Protein AF-A0A9D9KC01-F1 (afdb_monomer_lite)

Sequence (173 aa):
MNDTLSFFVGIVGSALFAVSGAVAQVSDFSTGSTPEPSTERPVESQTTSPRRLQIAVSVTEPEDLKVAEGDFVEVGQILADRDRERQRLELQRDELQLSLDRLEAAIITPPLPPAPVPEMAQLPKANYQEQQARIDRALANVETTEFAVADNCNGSISVLGRNSAYPLDRSKS

Foldseek 3Di:
DDDDDDDDDDDDDDDDDDDDDDDDDDDDDDDDDDDDDDDDDPPDDPDPDDDDDDDDDDDPDPVQAPDDPPDDDDVPDDGGDPVVVVVVVVVVVVVVVVVVVVVVPPDPDDDDDDDDDDDDDDDPDDDCVVVVVVVVVVVVVVVVVVVVVVVVVVVPVPPPDDDDDDDDDDDDD

pLDDT: mean 73.62, std 20.24, range [40.09, 98.56]

Structure (mmCIF, N/CA/C/O backbone):
data_AF-A0A9D9KC01-F1
#
_entry.id   AF-A0A9D9KC01-F1
#
loop_
_atom_site.group_PDB
_atom_site.id
_atom_site.type_symbol
_atom_site.label_atom_id
_atom_site.label_alt_id
_atom_site.label_comp_id
_atom_site.label_asym_id
_atom_site.label_entity_id
_atom_site.label_seq_id
_atom_site.pdbx_PDB_ins_code
_atom_site.Cartn_x
_atom_site.Cartn_y
_atom_site.Cartn_z
_atom_site.occupancy
_atom_site.B_iso_or_equiv
_atom_site.auth_seq_id
_atom_site.auth_comp_id
_atom_site.auth_asym_id
_atom_site.auth_atom_id
_atom_site.pdbx_PDB_model_num
ATOM 1 N N . MET A 1 1 ? -21.063 -13.929 -18.476 1.00 42.53 1 MET A N 1
ATOM 2 C CA . MET A 1 1 ? -19.990 -13.847 -19.485 1.00 42.53 1 MET A CA 1
ATOM 3 C C . MET A 1 1 ? -20.079 -12.492 -20.158 1.00 42.53 1 MET A C 1
ATOM 5 O O . MET A 1 1 ? -21.122 -12.189 -20.721 1.00 42.53 1 MET A O 1
ATOM 9 N N . ASN A 1 2 ? -18.972 -11.756 -20.059 1.00 45.38 2 ASN A N 1
ATOM 10 C CA . ASN A 1 2 ? -18.529 -10.612 -20.862 1.00 45.38 2 ASN A CA 1
ATOM 11 C C . ASN A 1 2 ? -18.814 -9.202 -20.319 1.00 45.38 2 ASN A C 1
ATOM 13 O O . ASN A 1 2 ? -19.890 -8.633 -20.484 1.00 45.38 2 ASN A O 1
ATOM 17 N N . ASP A 1 3 ? -17.741 -8.685 -19.717 1.00 42.31 3 ASP A N 1
ATOM 18 C CA . ASP A 1 3 ? -17.352 -7.294 -19.498 1.00 42.31 3 ASP A CA 1
ATOM 19 C C . ASP A 1 3 ? -17.276 -6.453 -20.782 1.00 42.31 3 ASP A C 1
ATOM 21 O O . ASP A 1 3 ? -16.928 -6.987 -21.831 1.00 42.31 3 ASP A O 1
ATOM 25 N N . THR A 1 4 ? -17.480 -5.134 -20.633 1.00 54.59 4 THR A N 1
ATOM 26 C CA . THR A 1 4 ? -16.765 -4.001 -21.286 1.00 54.59 4 THR A CA 1
ATOM 27 C C . THR A 1 4 ? -17.375 -2.696 -20.734 1.00 54.59 4 THR A C 1
ATOM 29 O O . THR A 1 4 ? -18.542 -2.426 -20.995 1.00 54.59 4 THR A O 1
ATOM 32 N N . LEU A 1 5 ? -16.800 -2.012 -19.738 1.00 50.94 5 LEU A N 1
ATOM 33 C CA . LEU A 1 5 ? -15.716 -1.007 -19.745 1.00 50.94 5 LEU A CA 1
ATOM 34 C C . LEU A 1 5 ? -15.937 0.288 -20.566 1.00 50.94 5 LEU A C 1
ATOM 36 O O . LEU A 1 5 ? -16.013 0.263 -21.789 1.00 50.94 5 LEU A O 1
ATOM 40 N N . SER A 1 6 ? -15.835 1.398 -19.813 1.00 45.47 6 SER A N 1
ATOM 41 C CA . SER A 1 6 ? -15.235 2.705 -20.150 1.00 45.47 6 SER A CA 1
ATOM 42 C C . SER A 1 6 ? -16.099 3.781 -20.816 1.00 45.47 6 SER A C 1
ATOM 44 O O . SER A 1 6 ? -16.485 3.629 -21.961 1.00 45.47 6 SER A O 1
ATOM 46 N N . PHE A 1 7 ? -16.251 4.933 -20.141 1.00 44.41 7 PHE A N 1
ATOM 47 C CA . PHE A 1 7 ? -15.733 6.229 -20.621 1.00 44.41 7 PHE A CA 1
ATOM 48 C C . PHE A 1 7 ? -15.535 7.216 -19.455 1.00 44.41 7 PHE A C 1
ATOM 50 O O . PHE A 1 7 ? -16.466 7.607 -18.758 1.00 44.41 7 PHE A O 1
ATOM 57 N N . PHE A 1 8 ? -14.270 7.591 -19.268 1.00 42.75 8 PHE A N 1
ATOM 58 C CA . PHE A 1 8 ? -13.752 8.640 -18.394 1.00 42.75 8 PHE A CA 1
ATOM 59 C C . PHE A 1 8 ? -13.897 10.006 -19.089 1.00 42.75 8 PHE A C 1
ATOM 61 O O . PHE A 1 8 ? -13.371 10.179 -20.185 1.00 42.75 8 PHE A O 1
ATOM 68 N N . VAL A 1 9 ? -14.534 10.976 -18.431 1.00 53.34 9 VAL A N 1
ATOM 69 C CA . VAL A 1 9 ? -14.416 12.434 -18.660 1.00 53.34 9 VAL A CA 1
ATOM 70 C C . VAL A 1 9 ? -14.696 13.042 -17.277 1.00 53.34 9 VAL A C 1
ATOM 72 O O . VAL A 1 9 ? -15.762 12.814 -16.728 1.00 53.34 9 VAL A O 1
ATOM 75 N N . GLY A 1 10 ? -13.780 13.657 -16.535 1.00 40.09 10 GLY A N 1
ATOM 76 C CA . GLY A 1 10 ? -12.863 14.728 -16.898 1.00 40.09 10 GLY A CA 1
ATOM 77 C C . GLY A 1 10 ? -13.187 15.922 -15.989 1.00 40.09 10 GLY A C 1
ATOM 78 O O . GLY A 1 10 ? -13.939 16.799 -16.392 1.00 40.09 10 GLY A O 1
ATOM 79 N N . ILE A 1 11 ? -12.665 15.944 -14.755 1.00 46.97 11 ILE A N 1
ATOM 80 C CA . ILE A 1 11 ? -12.669 17.144 -13.898 1.00 46.97 11 ILE A CA 1
ATOM 81 C C . ILE A 1 11 ? -11.215 17.502 -13.607 1.00 46.97 11 ILE A C 1
ATOM 83 O O . ILE A 1 11 ? -10.546 16.917 -12.759 1.00 46.97 11 ILE A O 1
ATOM 87 N N . VAL A 1 12 ? -10.735 18.459 -14.391 1.00 45.03 12 VAL A N 1
ATOM 88 C CA . VAL A 1 12 ? -9.524 19.237 -14.148 1.00 45.03 12 VAL A CA 1
ATOM 89 C C . VAL A 1 12 ? -9.899 20.359 -13.180 1.00 45.03 12 VAL A C 1
ATOM 91 O O . VAL A 1 12 ? -10.879 21.055 -13.431 1.00 45.03 12 VAL A O 1
ATOM 94 N N . GLY A 1 13 ? -9.105 20.580 -12.129 1.00 42.88 13 GLY A N 1
ATOM 95 C CA . GLY A 1 13 ? -9.048 21.900 -11.488 1.00 42.88 13 GLY A CA 1
ATOM 96 C C . GLY A 1 13 ? -9.032 21.942 -9.961 1.00 42.88 13 GLY A C 1
ATOM 97 O O . GLY A 1 13 ? -10.018 22.319 -9.345 1.00 42.88 13 GLY A O 1
ATOM 98 N N . SER A 1 14 ? -7.855 21.667 -9.390 1.00 48.88 14 SER A N 1
ATOM 99 C CA . SER A 1 14 ? -7.223 22.435 -8.295 1.00 48.88 14 SER A CA 1
ATOM 100 C C . SER A 1 14 ? -8.033 22.749 -7.022 1.00 48.88 14 SER A C 1
ATOM 102 O O . SER A 1 14 ? -8.682 23.788 -6.920 1.00 48.88 14 SER A O 1
ATOM 104 N N . ALA A 1 15 ? -7.836 21.928 -5.984 1.00 45.53 15 ALA A N 1
ATOM 105 C CA . ALA A 1 15 ? -8.077 22.302 -4.591 1.00 45.53 15 ALA A CA 1
ATOM 106 C C . ALA A 1 15 ? -6.850 23.045 -4.026 1.00 45.53 15 ALA A C 1
ATOM 108 O O . ALA A 1 15 ? -5.757 22.486 -3.942 1.00 45.53 15 ALA A O 1
ATOM 109 N N . LEU A 1 16 ? -7.036 24.307 -3.639 1.00 44.69 16 LEU A N 1
ATOM 110 C CA . LEU A 1 16 ? -6.059 25.116 -2.909 1.00 44.69 16 LEU A CA 1
ATOM 111 C C . LEU A 1 16 ? -6.363 24.950 -1.411 1.00 44.69 16 LEU A C 1
ATOM 113 O O . LEU A 1 16 ? -7.184 25.674 -0.855 1.00 44.69 16 LEU A O 1
ATOM 117 N N . PHE A 1 17 ? -5.771 23.942 -0.766 1.00 41.12 17 PHE A N 1
ATOM 118 C CA . PHE A 1 17 ? -5.881 23.766 0.686 1.00 41.12 17 PHE A CA 1
ATOM 119 C C . PHE A 1 17 ? -4.791 24.591 1.379 1.00 41.12 17 PHE A C 1
ATOM 121 O O . PHE A 1 17 ? -3.607 24.263 1.323 1.00 41.12 17 PHE A O 1
ATOM 128 N N . ALA A 1 18 ? -5.198 25.685 2.022 1.00 48.31 18 ALA A N 1
ATOM 129 C CA . ALA A 1 18 ? -4.342 26.459 2.908 1.00 48.31 18 ALA A CA 1
ATOM 130 C C . ALA A 1 18 ? -4.127 25.680 4.219 1.00 48.31 18 ALA A C 1
ATOM 132 O O . ALA A 1 18 ? -5.048 25.524 5.020 1.00 48.31 18 ALA A O 1
ATOM 133 N N . VAL A 1 19 ? -2.904 25.192 4.434 1.00 47.50 19 VAL A N 1
ATOM 134 C CA . VAL A 1 19 ? -2.444 24.653 5.720 1.00 47.50 19 VAL A CA 1
ATOM 135 C C . VAL A 1 19 ? -2.277 25.826 6.688 1.00 47.50 19 VAL A C 1
ATOM 137 O O . VAL A 1 19 ? -1.331 26.603 6.586 1.00 47.50 19 VAL A O 1
ATOM 140 N N . SER A 1 20 ? -3.222 25.974 7.616 1.00 51.69 20 SER A N 1
ATOM 141 C CA . SER A 1 20 ? -3.059 26.838 8.785 1.00 51.69 20 SER A CA 1
ATOM 142 C C . SER A 1 20 ? -2.293 26.050 9.846 1.00 51.69 20 SER A C 1
ATOM 144 O O . SER A 1 20 ? -2.801 25.081 10.408 1.00 51.69 20 SER A O 1
ATOM 146 N N . GLY A 1 21 ? -1.029 26.418 10.051 1.00 47.09 21 GLY A N 1
ATOM 147 C CA . GLY A 1 21 ? -0.168 25.826 11.066 1.00 47.09 21 GLY A CA 1
ATOM 148 C C . GLY A 1 21 ? -0.542 26.324 12.459 1.00 47.09 21 GLY A C 1
ATOM 149 O O . GLY A 1 21 ? -0.276 27.475 12.796 1.00 47.09 21 GLY A O 1
ATOM 150 N N . ALA A 1 22 ? -1.105 25.441 13.280 1.00 44.19 22 ALA A N 1
ATOM 151 C CA . ALA A 1 22 ? -1.110 25.590 14.728 1.00 44.19 22 ALA A CA 1
ATOM 152 C C . ALA A 1 22 ? 0.051 24.760 15.291 1.00 44.19 22 ALA A C 1
ATOM 154 O O . ALA A 1 22 ? 0.014 23.531 15.302 1.00 44.19 22 ALA A O 1
ATOM 155 N N . VAL A 1 23 ? 1.109 25.448 15.716 1.00 54.84 23 VAL A N 1
ATOM 156 C CA . VAL A 1 23 ? 2.235 24.857 16.442 1.00 54.84 23 VAL A CA 1
ATOM 157 C C . VAL A 1 23 ? 1.753 24.571 17.866 1.00 54.84 23 VAL A C 1
ATOM 159 O O . VAL A 1 23 ? 1.591 25.497 18.659 1.00 54.84 23 VAL A O 1
ATOM 162 N N . ALA A 1 24 ? 1.469 23.308 18.185 1.00 47.62 24 ALA A N 1
ATOM 163 C CA . ALA A 1 24 ? 1.174 22.889 19.552 1.00 47.62 24 ALA A CA 1
ATOM 164 C C . ALA A 1 24 ? 2.486 22.741 20.335 1.00 47.62 24 ALA A C 1
ATOM 166 O O . ALA A 1 24 ? 3.412 22.049 19.914 1.00 47.62 24 ALA A O 1
ATOM 167 N N . GLN A 1 25 ? 2.559 23.459 21.452 1.00 48.47 25 GLN A N 1
ATOM 168 C CA . GLN A 1 25 ? 3.709 23.555 22.339 1.00 48.47 25 GLN A CA 1
ATOM 169 C C . GLN A 1 25 ? 3.947 22.227 23.068 1.00 48.47 25 GLN A C 1
ATOM 171 O O . GLN A 1 25 ? 3.016 21.613 23.587 1.00 48.47 25 GLN A O 1
ATOM 176 N N . VAL A 1 26 ? 5.210 21.807 23.112 1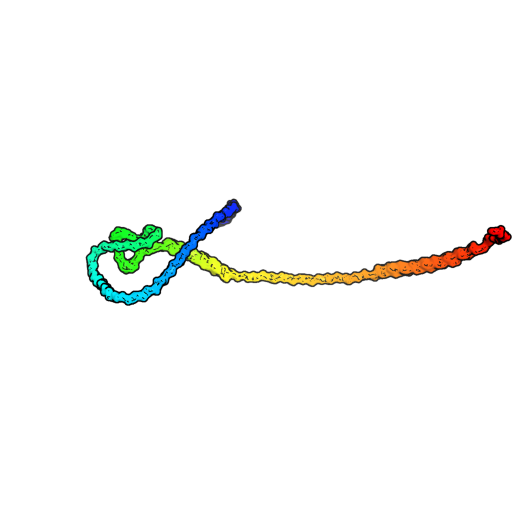.00 43.75 26 VAL A N 1
ATOM 177 C CA . VAL A 1 26 ? 5.690 20.691 23.929 1.00 43.75 26 VAL A CA 1
ATOM 178 C C . VAL A 1 26 ? 5.870 21.209 25.354 1.00 43.75 26 VAL A C 1
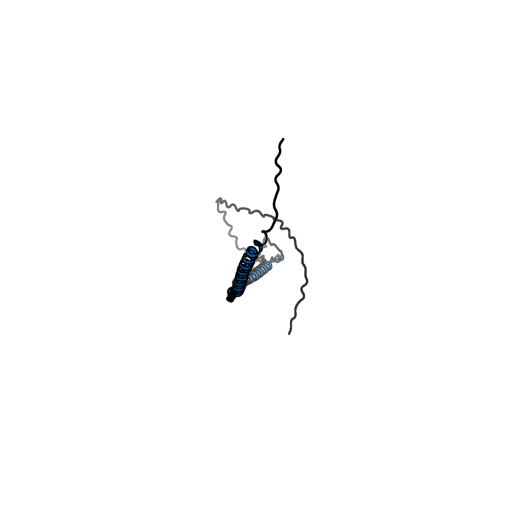ATOM 180 O O . VAL A 1 26 ? 6.697 22.085 25.598 1.00 43.75 26 VAL A O 1
ATOM 183 N N . SER A 1 27 ? 5.068 20.697 26.284 1.00 50.66 27 SER A N 1
ATOM 184 C CA . SER A 1 27 ? 5.229 20.943 27.717 1.00 50.66 27 SER A CA 1
ATOM 185 C C . SER A 1 27 ? 6.150 19.873 28.292 1.00 50.66 27 SER A C 1
ATOM 187 O O . SER A 1 27 ? 5.748 18.718 28.443 1.00 50.66 27 SER A O 1
ATOM 189 N N . ASP A 1 28 ? 7.383 20.264 28.598 1.00 41.41 28 ASP A N 1
ATOM 190 C CA . ASP A 1 28 ? 8.362 19.444 29.305 1.00 41.41 28 ASP A CA 1
ATOM 191 C C . ASP A 1 28 ? 7.834 19.009 30.682 1.00 41.41 28 ASP A C 1
ATOM 193 O O . ASP A 1 28 ? 7.494 19.827 31.542 1.00 41.41 28 ASP A O 1
ATOM 197 N N . PHE A 1 29 ? 7.796 17.696 30.907 1.00 42.81 29 PHE A N 1
ATOM 198 C CA . PHE A 1 29 ? 7.538 17.104 32.215 1.00 42.81 29 PHE A CA 1
ATOM 199 C C . PHE A 1 29 ? 8.802 17.217 33.083 1.00 42.81 29 PHE A C 1
ATOM 201 O O . PHE A 1 29 ? 9.727 16.411 32.988 1.00 42.81 29 PHE A O 1
ATOM 208 N N . SER A 1 30 ? 8.837 18.222 33.958 1.00 45.81 30 SER A N 1
ATOM 209 C CA . SER A 1 30 ? 9.824 18.311 35.037 1.00 45.81 30 SER A CA 1
ATOM 210 C C . SER A 1 30 ? 9.489 17.290 36.127 1.00 45.81 30 SER A C 1
ATOM 212 O O . SER A 1 30 ? 8.456 17.387 36.788 1.00 45.81 30 SER A O 1
ATOM 214 N N . THR A 1 31 ? 10.370 16.305 36.315 1.00 45.84 31 THR A N 1
ATOM 215 C CA . THR A 1 31 ? 10.302 15.353 37.431 1.00 45.84 31 THR A CA 1
ATOM 216 C C . THR A 1 31 ? 11.362 15.753 38.455 1.00 45.84 31 THR A C 1
ATOM 218 O O . THR A 1 31 ? 12.531 15.402 38.322 1.00 45.84 31 THR A O 1
ATOM 221 N N . GLY A 1 32 ? 10.962 16.533 39.460 1.00 40.72 32 GLY A N 1
ATOM 222 C CA . GLY A 1 32 ? 11.767 16.842 40.642 1.00 40.72 32 GLY A CA 1
ATOM 223 C C . GLY A 1 32 ? 11.173 16.135 41.855 1.00 40.72 32 GLY A C 1
ATOM 224 O O . GLY A 1 32 ? 10.161 16.571 42.393 1.00 40.72 32 GLY A O 1
ATOM 225 N N . SER A 1 33 ? 11.773 15.015 42.251 1.00 49.84 33 SER A N 1
ATOM 226 C CA . SER A 1 33 ? 11.376 14.204 43.401 1.00 49.84 33 SER A CA 1
ATOM 227 C C . SER A 1 33 ? 11.816 14.842 44.723 1.00 49.84 33 SER A C 1
ATOM 229 O O . SER A 1 33 ? 13.012 14.902 45.011 1.00 49.84 33 SER A O 1
ATOM 231 N N . THR A 1 34 ? 10.857 15.234 45.560 1.00 49.31 34 THR A N 1
ATOM 232 C CA . THR A 1 34 ? 11.055 15.434 47.004 1.00 49.31 34 THR A CA 1
ATOM 233 C C . THR A 1 34 ? 10.514 14.198 47.735 1.00 49.31 34 THR A C 1
ATOM 235 O O . THR A 1 34 ? 9.354 13.851 47.508 1.00 49.31 34 THR A O 1
ATOM 238 N N . PRO A 1 35 ? 11.304 13.501 48.577 1.00 65.00 35 PRO A N 1
ATOM 239 C CA . PRO A 1 35 ? 10.816 12.366 49.347 1.00 65.00 35 PRO A CA 1
ATOM 240 C C . PRO A 1 35 ? 10.350 12.835 50.728 1.00 65.00 35 PRO A C 1
ATOM 242 O O . PRO A 1 35 ? 11.155 13.335 51.504 1.00 65.00 35 PRO A O 1
ATOM 245 N N . GLU A 1 36 ? 9.072 12.645 51.049 1.00 58.12 36 GLU A N 1
ATOM 246 C CA . GLU A 1 36 ? 8.553 12.684 52.423 1.00 58.12 36 GLU A CA 1
ATOM 247 C C . GLU A 1 36 ? 7.209 11.918 52.504 1.00 58.12 36 GLU A C 1
ATOM 249 O O . GLU A 1 36 ? 6.645 11.563 51.467 1.00 58.12 36 GLU A O 1
ATOM 254 N N . PRO A 1 37 ? 6.767 11.496 53.700 1.00 50.56 37 PRO A N 1
ATOM 255 C CA . PRO A 1 37 ? 6.814 10.105 54.124 1.00 50.56 37 PRO A CA 1
ATOM 256 C C . PRO A 1 37 ? 5.501 9.338 53.912 1.00 50.56 37 PRO A C 1
ATOM 258 O O . PRO A 1 37 ? 4.408 9.891 53.816 1.00 50.56 37 PRO A O 1
ATOM 261 N N . SER A 1 38 ? 5.662 8.015 53.878 1.00 56.31 38 SER A N 1
ATOM 262 C CA . SER A 1 38 ? 4.638 6.981 53.730 1.00 56.31 38 SER A CA 1
ATOM 263 C C . SER A 1 38 ? 3.393 7.238 54.588 1.00 56.31 38 SER A C 1
ATOM 265 O O . SER A 1 38 ? 3.370 6.930 55.777 1.00 56.31 38 SER A O 1
ATOM 267 N N . THR A 1 39 ? 2.337 7.753 53.958 1.00 53.84 39 THR A N 1
ATOM 268 C CA . THR A 1 39 ? 0.978 7.722 54.505 1.00 53.84 39 THR A CA 1
ATOM 269 C C . THR A 1 39 ? 0.415 6.324 54.274 1.00 53.84 39 THR A C 1
ATOM 271 O O . THR A 1 39 ? 0.380 5.836 53.143 1.00 53.84 39 THR A O 1
ATOM 274 N N . GLU A 1 40 ? 0.042 5.664 55.365 1.00 56.88 40 GLU A N 1
ATOM 275 C CA . GLU A 1 40 ? -0.576 4.342 55.402 1.00 56.88 40 GLU A CA 1
ATOM 276 C C . GLU A 1 40 ? -1.715 4.238 54.381 1.00 56.88 40 GLU A C 1
ATOM 278 O O . GLU A 1 40 ? -2.674 5.009 54.390 1.00 56.88 40 GLU A O 1
ATOM 283 N N . ARG A 1 41 ? -1.590 3.270 53.472 1.00 58.28 41 ARG A N 1
ATOM 284 C CA . ARG A 1 41 ? -2.620 2.931 52.495 1.00 58.28 41 ARG A CA 1
ATOM 285 C C . ARG A 1 41 ? -3.742 2.200 53.249 1.00 58.28 41 ARG A C 1
ATOM 287 O O . ARG A 1 41 ? -3.464 1.132 53.799 1.00 58.28 41 ARG A O 1
ATOM 294 N N . PRO A 1 42 ? -4.990 2.702 53.280 1.00 54.25 42 PRO A N 1
ATOM 295 C CA . PRO A 1 42 ? -6.094 1.943 53.845 1.00 54.25 42 PRO A CA 1
ATOM 296 C C . PRO A 1 42 ? -6.283 0.679 53.004 1.00 54.25 42 PRO A C 1
ATOM 298 O O . PRO A 1 42 ? -6.536 0.751 51.801 1.00 54.25 42 PRO A O 1
ATOM 301 N N . VAL A 1 43 ? -6.121 -0.488 53.621 1.00 58.44 43 VAL A N 1
ATOM 302 C CA . VAL A 1 43 ? -6.541 -1.756 53.024 1.00 58.44 43 VAL A CA 1
AT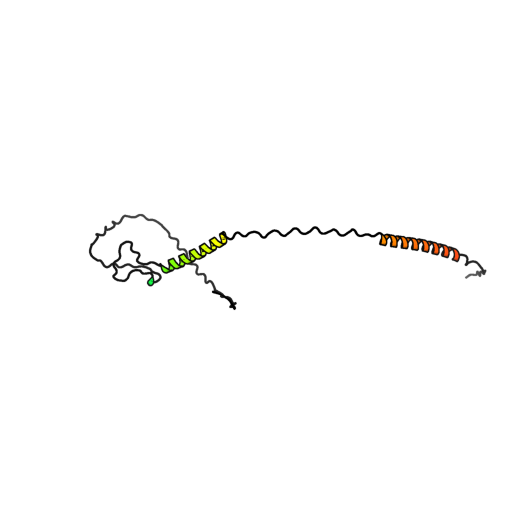OM 303 C C . VAL A 1 43 ? -8.068 -1.737 53.021 1.00 58.44 43 VAL A C 1
ATOM 305 O O . VAL A 1 43 ? -8.697 -1.953 54.056 1.00 58.44 43 VAL A O 1
ATOM 308 N N . GLU A 1 44 ? -8.664 -1.396 51.874 1.00 59.25 44 GLU A N 1
ATOM 309 C CA . GLU A 1 44 ? -10.114 -1.447 51.692 1.00 59.25 44 GLU A CA 1
ATOM 310 C C . GLU A 1 44 ? -10.611 -2.866 51.972 1.00 59.25 44 GLU A C 1
ATOM 312 O O . GLU A 1 44 ? -10.227 -3.847 51.333 1.00 59.25 44 GLU A O 1
ATOM 317 N N . SER A 1 45 ? -11.481 -2.958 52.968 1.00 54.34 45 SER A N 1
ATOM 318 C CA . SER A 1 45 ? -12.230 -4.152 53.311 1.00 54.34 45 SER A CA 1
ATOM 319 C C . SER A 1 45 ? -13.133 -4.497 52.128 1.00 54.34 45 SER A C 1
ATOM 321 O O . SER A 1 45 ? -13.944 -3.668 51.707 1.00 54.34 45 SER A O 1
ATOM 323 N N . GLN A 1 46 ? -13.004 -5.710 51.588 1.00 57.50 46 GLN A N 1
ATOM 324 C CA . GLN A 1 46 ? -13.918 -6.234 50.574 1.00 57.50 46 GLN A CA 1
ATOM 325 C C . GLN A 1 46 ? -15.315 -6.341 51.188 1.00 57.50 46 GLN A C 1
ATOM 327 O O . GLN A 1 46 ? -15.658 -7.301 51.874 1.00 57.50 46 GLN A O 1
ATOM 332 N N . THR A 1 47 ? -16.107 -5.296 50.989 1.00 53.72 47 THR A N 1
ATOM 333 C CA . THR A 1 47 ? -17.517 -5.266 51.347 1.00 53.72 47 THR A CA 1
ATOM 334 C C . THR A 1 47 ? -18.267 -5.991 50.237 1.00 53.72 47 THR A C 1
ATOM 336 O O . THR A 1 47 ? -18.305 -5.544 49.097 1.00 53.72 47 THR A O 1
ATOM 339 N N . THR A 1 48 ? -18.850 -7.144 50.561 1.00 62.97 48 THR A N 1
ATOM 340 C CA . THR A 1 48 ? -19.662 -7.994 49.666 1.00 62.97 48 THR A CA 1
ATOM 341 C C . THR A 1 48 ? -21.047 -7.402 49.369 1.00 62.97 48 THR A C 1
ATOM 343 O O . THR A 1 48 ? -21.977 -8.112 48.988 1.00 62.97 48 THR A O 1
ATOM 346 N N . SER A 1 49 ? -21.196 -6.093 49.557 1.00 68.06 49 SER A N 1
ATOM 347 C CA . SER A 1 49 ? -22.442 -5.356 49.401 1.00 68.06 49 SER A CA 1
ATOM 348 C C . SER A 1 49 ? -22.385 -4.566 48.093 1.00 68.06 49 SER A C 1
ATOM 350 O O . SER A 1 49 ? -21.386 -3.882 47.855 1.00 68.06 49 SER A O 1
ATOM 352 N N . PRO A 1 50 ? -23.432 -4.599 47.251 1.00 75.38 50 PRO A N 1
ATOM 353 C CA . PRO A 1 50 ? -23.451 -3.821 46.019 1.00 75.38 50 PRO A CA 1
ATOM 354 C C . PRO A 1 50 ? -23.370 -2.322 46.350 1.00 75.38 50 PRO A C 1
ATOM 356 O O . PRO A 1 50 ? -24.279 -1.762 46.965 1.00 75.38 50 PRO A O 1
ATOM 359 N N . ARG A 1 51 ? -22.264 -1.673 45.963 1.00 81.81 51 ARG A N 1
ATOM 360 C CA . ARG A 1 51 ? -22.041 -0.227 46.121 1.00 81.81 51 ARG A CA 1
ATOM 361 C C . ARG A 1 51 ? -22.107 0.462 44.762 1.00 81.81 51 ARG A C 1
ATOM 363 O O . ARG A 1 51 ? -21.507 -0.014 43.803 1.00 81.81 51 ARG A O 1
ATOM 370 N N . ARG A 1 52 ? -22.807 1.599 44.678 1.00 83.25 52 ARG A N 1
ATOM 371 C CA . ARG A 1 52 ? -22.796 2.435 43.469 1.00 83.25 52 ARG A CA 1
ATOM 372 C C . ARG A 1 52 ? -21.435 3.117 43.356 1.00 83.25 52 ARG A C 1
ATOM 374 O O . ARG A 1 52 ? -21.027 3.824 44.275 1.00 83.25 52 ARG A O 1
ATOM 381 N N . LEU A 1 53 ? -20.760 2.916 42.231 1.00 84.31 53 LEU A N 1
ATOM 382 C CA . LEU A 1 53 ? -19.493 3.565 41.908 1.00 84.31 53 LEU A CA 1
ATOM 383 C C . LEU A 1 53 ? -19.739 4.706 40.919 1.00 84.31 53 LEU A C 1
ATOM 385 O O . LEU A 1 53 ? -20.579 4.590 40.030 1.00 84.31 53 LEU A O 1
ATOM 389 N N . GLN A 1 54 ? -19.015 5.810 41.087 1.00 87.00 54 GLN A N 1
ATOM 390 C CA . GLN A 1 54 ? -18.973 6.902 40.117 1.00 87.00 54 GLN A CA 1
ATOM 391 C C . GLN A 1 54 ? -17.593 6.900 39.468 1.00 87.00 54 GLN A C 1
ATOM 393 O O . GLN A 1 54 ? -16.584 6.982 40.167 1.00 87.00 54 GLN A O 1
ATOM 398 N N . ILE A 1 55 ? -17.554 6.779 38.143 1.00 85.12 55 ILE A N 1
ATOM 399 C CA . ILE A 1 55 ? -16.318 6.709 37.363 1.00 85.12 55 ILE A CA 1
ATOM 400 C C . ILE A 1 55 ? -16.364 7.843 36.341 1.00 85.12 55 ILE A C 1
ATOM 402 O O . ILE A 1 55 ? -17.294 7.919 35.541 1.00 85.12 55 ILE A O 1
ATOM 406 N N . ALA A 1 56 ? -15.371 8.730 36.373 1.00 87.25 56 ALA A N 1
ATOM 407 C CA . ALA A 1 56 ? -15.204 9.774 35.369 1.00 87.25 56 ALA A CA 1
ATOM 408 C C . ALA A 1 56 ? -14.262 9.262 34.272 1.00 87.25 56 ALA A C 1
ATOM 410 O O . ALA A 1 56 ? -13.089 9.000 34.537 1.00 87.25 56 ALA A O 1
ATOM 411 N N . VAL A 1 57 ? -14.773 9.111 33.049 1.00 85.19 57 VAL A N 1
ATOM 412 C CA . VAL A 1 57 ? -14.000 8.659 31.884 1.00 85.19 57 VAL A CA 1
ATOM 413 C C . VAL A 1 57 ? -14.034 9.751 30.821 1.00 85.19 57 VAL A C 1
ATOM 415 O O . VAL A 1 57 ? -15.092 10.297 30.523 1.00 85.19 57 VAL A O 1
ATOM 418 N N . SER A 1 58 ? -12.872 10.075 30.255 1.00 88.75 58 SER A N 1
ATOM 419 C CA . SER A 1 58 ? -12.770 10.962 29.096 1.00 88.75 58 SER A CA 1
ATOM 420 C C . SER A 1 58 ? -12.802 10.115 27.830 1.00 88.75 58 SER A C 1
ATOM 422 O O . SER A 1 58 ? -11.909 9.296 27.615 1.00 88.75 58 SER A O 1
ATOM 424 N N . VAL A 1 59 ? -13.838 10.291 27.014 1.00 90.06 59 VAL A N 1
ATOM 425 C CA . VAL A 1 59 ? -14.030 9.563 25.755 1.00 90.06 59 VAL A CA 1
ATOM 426 C C . VAL A 1 59 ? -14.237 10.578 24.640 1.00 90.06 59 VAL A C 1
ATOM 428 O O . VAL A 1 59 ? -14.841 11.626 24.858 1.00 90.06 59 VAL A O 1
ATOM 431 N N . THR A 1 60 ? -13.703 10.299 23.452 1.00 89.31 60 THR A N 1
ATOM 432 C CA . THR A 1 60 ? -13.834 11.208 22.306 1.00 89.31 60 THR A CA 1
ATOM 433 C C . THR A 1 60 ? -15.243 11.185 21.721 1.00 89.31 60 THR A C 1
ATOM 435 O O . THR A 1 60 ? -15.783 12.241 21.408 1.00 89.31 60 THR A O 1
ATOM 438 N N . GLU A 1 61 ? -15.839 9.997 21.601 1.00 89.56 61 GLU A N 1
ATOM 439 C CA . GLU A 1 61 ? -17.202 9.801 21.110 1.00 89.56 61 GLU A CA 1
ATOM 440 C C . GLU A 1 61 ? -18.001 8.964 22.117 1.00 89.56 61 GLU A C 1
ATOM 442 O O . GLU A 1 61 ? -17.475 7.993 22.660 1.00 89.56 61 GLU A O 1
ATOM 447 N N . PRO A 1 62 ? -19.278 9.293 22.379 1.00 89.94 62 PRO A N 1
ATOM 448 C CA . PRO A 1 62 ? -20.089 8.558 23.352 1.00 89.94 62 PRO A CA 1
ATOM 449 C C . PRO A 1 62 ? -20.359 7.108 22.929 1.00 89.94 62 PRO A C 1
ATOM 451 O O . PRO A 1 62 ? -20.664 6.271 23.769 1.00 89.94 62 PRO A O 1
ATOM 454 N N . GLU A 1 63 ? -20.236 6.809 21.638 1.00 90.06 63 GLU A N 1
ATOM 455 C CA . GLU A 1 63 ? -20.441 5.478 21.063 1.00 90.06 63 GLU A CA 1
ATOM 456 C C . GLU A 1 63 ? -19.304 4.493 21.391 1.00 90.06 63 GLU A C 1
ATOM 458 O O . GLU A 1 63 ? -19.492 3.286 21.265 1.00 90.06 63 GLU A O 1
ATOM 463 N N . ASP A 1 64 ? -18.142 4.989 21.829 1.00 91.19 64 ASP A N 1
ATOM 464 C CA . ASP A 1 64 ? -17.003 4.157 22.243 1.00 91.19 64 ASP A CA 1
ATOM 465 C C . ASP A 1 64 ? -17.192 3.595 23.674 1.00 91.19 64 ASP A C 1
ATOM 467 O O . ASP A 1 64 ? -16.411 2.755 24.128 1.00 91.19 64 ASP A O 1
ATOM 471 N N . LEU A 1 65 ? -18.217 4.050 24.411 1.00 92.81 65 LEU A N 1
ATOM 472 C CA . LEU A 1 65 ? -18.572 3.525 25.732 1.00 92.81 65 LEU A CA 1
ATOM 473 C C . LEU A 1 65 ? -19.261 2.162 25.606 1.00 92.81 65 LEU A C 1
ATOM 475 O O . LEU A 1 65 ? -20.284 2.020 24.940 1.00 92.81 65 LEU A O 1
ATOM 479 N N . LYS A 1 66 ? -18.727 1.156 26.305 1.00 91.81 66 LYS A N 1
ATOM 480 C CA . LYS A 1 66 ? -19.211 -0.238 26.257 1.00 91.81 66 LYS A CA 1
ATOM 481 C C . LYS A 1 66 ? -20.127 -0.600 27.431 1.00 91.81 66 LYS A C 1
ATOM 483 O O . LYS A 1 66 ? -20.496 -1.761 27.577 1.00 91.81 66 LYS A O 1
ATOM 488 N N . VAL A 1 67 ? -20.453 0.375 28.277 1.00 91.19 67 VAL A N 1
ATOM 489 C CA . VAL A 1 67 ? -21.248 0.211 29.501 1.00 91.19 67 VAL A CA 1
ATOM 490 C C . VAL A 1 67 ? -22.316 1.296 29.594 1.00 91.19 67 VAL A C 1
ATOM 492 O O . VAL A 1 67 ? -22.088 2.432 29.170 1.00 91.19 67 VAL A O 1
ATOM 495 N N . ALA A 1 68 ? -23.470 0.954 30.162 1.00 89.56 68 ALA A N 1
ATOM 496 C CA . ALA A 1 68 ? -24.562 1.880 30.435 1.00 89.56 68 ALA A CA 1
ATOM 497 C C . ALA A 1 68 ? -24.624 2.261 31.925 1.00 89.56 68 ALA A C 1
ATOM 499 O O . ALA A 1 68 ? -24.009 1.636 32.793 1.00 89.56 68 ALA A O 1
ATOM 500 N N . GLU A 1 69 ? -25.381 3.314 32.248 1.00 88.00 69 GLU A N 1
ATOM 501 C CA . GLU A 1 69 ? -25.616 3.670 33.646 1.00 88.00 69 GLU A CA 1
ATOM 502 C C . GLU A 1 69 ? -26.362 2.540 34.373 1.00 88.00 69 GLU A C 1
ATOM 504 O O . GLU A 1 69 ? -27.427 2.103 33.944 1.00 88.00 69 GLU A O 1
ATOM 509 N N . GLY A 1 70 ? -25.814 2.114 35.513 1.00 87.94 70 GLY A N 1
ATOM 510 C CA . GLY A 1 70 ? -26.396 1.058 36.343 1.00 87.94 70 GLY A CA 1
ATOM 511 C C . GLY A 1 70 ? -25.864 -0.345 36.052 1.00 87.94 70 GLY A C 1
ATOM 512 O O . GLY A 1 70 ? -26.216 -1.265 36.790 1.00 87.94 70 GLY A O 1
ATOM 513 N N . ASP A 1 71 ? -24.992 -0.507 35.053 1.00 88.94 71 ASP A N 1
ATOM 514 C CA . ASP A 1 71 ? -24.338 -1.786 34.778 1.00 88.94 71 ASP A CA 1
ATOM 515 C C . ASP A 1 71 ? -23.353 -2.186 35.886 1.00 88.94 71 ASP A C 1
ATOM 517 O O . ASP A 1 71 ? -22.689 -1.356 36.518 1.00 88.94 71 ASP A O 1
ATOM 521 N N . PHE A 1 72 ? -23.235 -3.498 36.101 1.00 88.88 72 PHE A N 1
ATOM 522 C CA . PHE A 1 72 ? -22.199 -4.074 36.951 1.00 88.88 72 PHE A CA 1
ATOM 523 C C . PHE A 1 72 ? -20.889 -4.149 36.173 1.00 88.88 72 PHE A C 1
ATOM 525 O O . PHE A 1 72 ? -20.852 -4.675 35.062 1.00 88.88 72 PHE A O 1
ATOM 532 N N . VAL A 1 73 ? -19.816 -3.638 36.775 1.00 88.25 73 VAL A N 1
ATOM 533 C CA . VAL A 1 73 ? -18.481 -3.636 36.177 1.00 88.25 73 VAL A CA 1
ATOM 534 C C . VAL A 1 73 ? -17.512 -4.454 37.015 1.00 88.25 73 VAL A C 1
ATOM 536 O O . VAL A 1 73 ? -17.482 -4.338 38.243 1.00 88.25 73 VAL A O 1
ATOM 539 N N . GLU A 1 74 ? -16.713 -5.277 36.347 1.00 90.06 74 GLU A N 1
ATOM 540 C CA . GLU A 1 74 ? -15.677 -6.089 36.983 1.00 90.06 74 GLU A CA 1
ATOM 541 C C . GLU A 1 74 ? -14.300 -5.428 36.875 1.00 90.06 74 GLU A C 1
ATOM 543 O O . GLU A 1 74 ? -14.011 -4.634 35.975 1.00 90.06 74 GLU A O 1
ATOM 548 N N . VAL A 1 75 ? -13.411 -5.766 37.809 1.00 88.06 75 VAL A N 1
ATOM 549 C CA . VAL A 1 75 ? -12.031 -5.276 37.772 1.00 88.06 75 VAL A CA 1
ATOM 550 C C . VAL A 1 75 ? -11.332 -5.846 36.538 1.00 88.06 75 VAL A C 1
ATOM 552 O O . VAL A 1 75 ? -11.243 -7.057 36.373 1.00 88.06 75 VAL A O 1
ATOM 555 N N . GLY A 1 76 ? -10.808 -4.959 35.690 1.00 89.75 76 GLY A N 1
ATOM 556 C CA . GLY A 1 76 ? -10.152 -5.324 34.430 1.00 89.75 76 GLY A CA 1
ATOM 557 C C . GLY A 1 76 ? -11.072 -5.291 33.207 1.00 89.75 76 GLY A C 1
ATOM 558 O O . GLY A 1 76 ? -10.594 -5.474 32.090 1.00 89.75 76 GLY A O 1
ATOM 559 N N . GLN A 1 77 ? -12.363 -5.009 33.387 1.00 91.44 77 GLN A N 1
ATOM 560 C CA . GLN A 1 77 ? -13.275 -4.792 32.272 1.00 91.44 77 GLN A CA 1
ATOM 561 C C . GLN A 1 77 ? -12.944 -3.491 31.529 1.00 91.44 77 GLN A C 1
ATOM 563 O O . GLN A 1 77 ? -12.725 -2.439 32.132 1.00 91.44 77 GLN A O 1
ATOM 568 N N . ILE A 1 78 ? -12.947 -3.557 30.198 1.00 92.00 78 ILE A N 1
ATOM 569 C CA . ILE A 1 78 ? -12.775 -2.388 29.334 1.00 92.00 78 ILE A CA 1
ATOM 570 C C . ILE A 1 78 ? -14.102 -1.626 29.278 1.00 92.00 78 ILE A C 1
ATOM 572 O O . ILE A 1 78 ? -15.093 -2.135 28.756 1.00 92.00 78 ILE A O 1
ATOM 576 N N . LEU A 1 79 ? -14.111 -0.408 29.820 1.00 91.69 79 LEU A N 1
ATOM 577 C CA . LEU A 1 79 ? -15.305 0.445 29.885 1.00 91.69 79 LEU A CA 1
ATOM 578 C C . LEU A 1 79 ? -15.514 1.279 28.614 1.00 91.69 79 LEU A C 1
ATOM 580 O O . LEU A 1 79 ? -16.647 1.610 28.274 1.00 91.69 79 LEU A O 1
ATOM 584 N N . ALA A 1 80 ? -14.428 1.613 27.917 1.00 92.38 80 ALA A N 1
ATOM 585 C CA . ALA A 1 80 ? -14.452 2.364 26.670 1.00 92.38 80 ALA A CA 1
ATOM 586 C C . ALA A 1 80 ? -13.377 1.829 25.722 1.00 92.38 80 ALA A C 1
ATOM 588 O O . ALA A 1 80 ? -12.238 1.619 26.150 1.00 92.38 80 ALA A O 1
ATOM 589 N N . ASP A 1 81 ? -13.731 1.619 24.456 1.00 91.94 81 ASP A N 1
ATOM 590 C CA . ASP A 1 81 ? -12.776 1.250 23.413 1.00 91.94 81 ASP A CA 1
ATOM 591 C C . ASP A 1 81 ? -13.166 1.847 22.057 1.00 91.94 81 ASP A C 1
ATOM 593 O O . ASP A 1 81 ? -14.339 1.910 21.701 1.00 91.94 81 ASP A O 1
ATOM 597 N N . ARG A 1 82 ? -12.162 2.244 21.277 1.00 94.06 82 ARG A N 1
ATOM 598 C CA . ARG A 1 82 ? -12.301 2.877 19.960 1.00 94.06 82 ARG A CA 1
ATOM 599 C C . ARG A 1 82 ? -12.128 1.834 18.858 1.00 94.06 82 ARG A C 1
ATOM 601 O O . ARG A 1 82 ? -11.280 1.975 17.974 1.00 94.06 82 ARG A O 1
ATOM 608 N N . ASP A 1 83 ? -12.909 0.760 18.938 1.00 93.00 83 ASP A N 1
ATOM 609 C CA . ASP A 1 83 ? -12.763 -0.426 18.082 1.00 93.00 83 ASP A CA 1
ATOM 610 C C . ASP A 1 83 ? -12.853 -0.075 16.587 1.00 93.00 83 ASP A C 1
ATOM 612 O O . ASP A 1 83 ? -12.060 -0.556 15.779 1.00 93.00 83 ASP A O 1
ATOM 616 N N . ARG A 1 84 ? -13.766 0.834 16.220 1.00 92.56 84 ARG A N 1
ATOM 617 C CA . ARG A 1 84 ? -13.958 1.279 14.829 1.00 92.56 84 ARG A CA 1
ATOM 618 C C . ARG A 1 84 ? -12.752 2.030 14.276 1.00 92.56 84 ARG A C 1
ATOM 620 O O . ARG A 1 84 ? -12.320 1.758 13.159 1.00 92.56 84 ARG A O 1
ATOM 627 N N . GLU A 1 85 ? -12.201 2.960 15.052 1.00 94.50 85 GLU A N 1
ATOM 628 C CA . GLU A 1 85 ? -11.034 3.736 14.625 1.00 94.50 85 GLU A CA 1
ATOM 629 C C . GLU A 1 85 ? -9.800 2.838 14.531 1.00 94.50 85 GLU A C 1
ATOM 631 O O . GLU A 1 85 ? -9.051 2.914 13.558 1.00 94.50 85 GLU A O 1
ATOM 636 N N . ARG A 1 86 ? -9.631 1.922 15.493 1.00 95.56 86 ARG A N 1
ATOM 637 C CA . ARG A 1 86 ? -8.568 0.916 15.448 1.00 95.56 86 ARG A CA 1
ATOM 638 C C . ARG A 1 86 ? -8.668 0.063 14.188 1.00 95.56 86 ARG A C 1
ATOM 640 O O . ARG A 1 86 ? -7.692 -0.030 13.450 1.00 95.56 86 ARG A O 1
ATOM 647 N N . GLN A 1 87 ? -9.851 -0.476 13.898 1.00 96.88 87 GLN A N 1
ATOM 648 C CA . GLN A 1 87 ? -10.085 -1.280 12.701 1.00 96.88 87 GLN A CA 1
ATOM 649 C C . GLN A 1 87 ? -9.800 -0.484 11.420 1.00 96.88 87 GLN A C 1
ATOM 651 O O . GLN A 1 87 ? -9.157 -0.993 10.503 1.00 96.88 87 GLN A O 1
ATOM 656 N N . ARG A 1 88 ? -10.224 0.785 11.356 1.00 97.38 88 ARG A N 1
ATOM 657 C CA . ARG A 1 88 ? -9.928 1.663 10.215 1.00 97.38 88 ARG A CA 1
ATOM 658 C C . ARG A 1 88 ? -8.421 1.830 10.010 1.00 97.38 88 ARG A C 1
ATOM 660 O O . ARG A 1 88 ? -7.951 1.758 8.877 1.00 97.38 88 ARG A O 1
ATOM 667 N N . LEU A 1 89 ? -7.673 2.068 11.085 1.00 97.81 89 LEU A N 1
ATOM 668 C CA . LEU A 1 89 ? -6.222 2.262 11.031 1.00 97.81 89 LEU A CA 1
ATOM 669 C C . LEU A 1 89 ? -5.474 0.970 10.685 1.00 97.81 89 LEU A C 1
ATOM 671 O O . LEU A 1 89 ? -4.492 1.018 9.949 1.00 97.81 89 LEU A O 1
ATOM 675 N N . GLU A 1 90 ? -5.946 -0.180 11.163 1.00 98.38 90 GLU A N 1
ATOM 676 C CA . GLU A 1 90 ? -5.397 -1.488 10.793 1.00 98.38 90 GLU A CA 1
ATOM 677 C C . GLU A 1 90 ? -5.564 -1.761 9.295 1.00 98.38 90 GLU A C 1
ATOM 679 O O . GLU A 1 90 ? -4.599 -2.143 8.635 1.00 98.38 90 GLU A O 1
ATOM 684 N N . LEU A 1 91 ? -6.739 -1.467 8.729 1.00 98.44 91 LEU A N 1
ATOM 685 C CA . LEU A 1 91 ? -6.970 -1.590 7.287 1.00 98.44 91 LEU A CA 1
ATOM 686 C C . LEU A 1 91 ? -6.053 -0.666 6.474 1.00 98.44 91 LEU A C 1
ATOM 688 O O . LEU A 1 91 ? -5.476 -1.095 5.476 1.00 98.44 91 LEU A O 1
ATOM 692 N N . GLN A 1 92 ? -5.879 0.584 6.915 1.00 98.38 92 GLN A N 1
ATOM 693 C CA . GLN A 1 92 ? -4.965 1.531 6.263 1.00 98.38 92 GLN A CA 1
ATOM 694 C C . GLN A 1 92 ? -3.512 1.053 6.324 1.00 98.38 92 GLN A C 1
ATOM 696 O O . GLN A 1 92 ? -2.784 1.154 5.336 1.00 98.38 92 GLN A O 1
ATOM 701 N N . ARG A 1 93 ? -3.085 0.507 7.468 1.00 98.56 93 ARG A N 1
ATOM 702 C CA . ARG A 1 93 ? -1.756 -0.093 7.615 1.00 98.56 93 ARG A CA 1
ATOM 703 C C . ARG A 1 93 ? -1.565 -1.234 6.618 1.00 98.56 93 ARG A C 1
ATOM 705 O O . ARG A 1 93 ? -0.527 -1.288 5.968 1.00 98.56 93 ARG A O 1
ATOM 712 N N . ASP A 1 94 ? -2.542 -2.125 6.496 1.00 98.44 94 ASP A N 1
ATOM 713 C CA . ASP A 1 94 ? -2.438 -3.305 5.630 1.00 98.44 94 ASP A CA 1
ATOM 714 C C . ASP A 1 94 ? -2.380 -2.939 4.149 1.00 98.44 94 ASP A C 1
ATOM 716 O O . ASP A 1 94 ? -1.586 -3.506 3.396 1.00 98.44 94 ASP A O 1
ATOM 720 N N . GLU A 1 95 ? -3.166 -1.946 3.735 1.00 98.19 95 GLU A N 1
ATOM 721 C CA . GLU A 1 95 ? -3.108 -1.404 2.378 1.00 98.19 95 GLU A CA 1
ATOM 722 C C . GLU A 1 95 ? -1.723 -0.824 2.063 1.00 98.19 95 GLU A C 1
ATOM 724 O O . GLU A 1 95 ? -1.138 -1.120 1.014 1.00 98.19 95 GLU A O 1
ATOM 729 N N . LEU A 1 96 ? -1.171 -0.035 2.988 1.00 98.12 96 LEU A N 1
ATOM 730 C CA . LEU A 1 96 ? 0.163 0.536 2.835 1.00 98.12 96 LEU A CA 1
ATOM 731 C C . LEU A 1 96 ? 1.243 -0.545 2.805 1.00 98.12 96 LEU A C 1
ATOM 733 O O . LEU A 1 96 ? 2.133 -0.476 1.956 1.00 98.12 96 LEU A O 1
ATOM 737 N N . GLN A 1 97 ? 1.147 -1.561 3.660 1.00 98.25 97 GLN A N 1
ATOM 738 C CA . GLN A 1 97 ? 2.104 -2.662 3.674 1.00 98.25 97 GLN A CA 1
ATOM 739 C C . GLN A 1 97 ? 2.105 -3.407 2.335 1.00 98.25 97 GLN A C 1
ATOM 741 O O . GLN A 1 97 ? 3.159 -3.598 1.739 1.00 98.25 97 GLN A O 1
ATOM 746 N N . LEU A 1 98 ? 0.926 -3.719 1.791 1.00 98.00 98 LEU A N 1
ATOM 747 C CA . LEU A 1 98 ? 0.813 -4.354 0.479 1.00 98.00 98 LEU A CA 1
ATOM 748 C C . LEU A 1 98 ? 1.414 -3.486 -0.637 1.00 98.00 98 LEU A C 1
ATOM 750 O O . LEU A 1 98 ? 1.981 -4.006 -1.600 1.00 98.00 98 LEU A O 1
ATOM 754 N N . SER A 1 99 ? 1.268 -2.162 -0.537 1.00 96.31 99 SER A N 1
ATOM 755 C CA . SER A 1 99 ? 1.881 -1.239 -1.493 1.00 96.31 99 SER A CA 1
ATOM 756 C C . SER A 1 99 ? 3.412 -1.289 -1.435 1.00 96.31 99 SER A C 1
ATOM 758 O O . SER A 1 99 ? 4.047 -1.330 -2.489 1.00 96.31 99 SER A O 1
ATOM 760 N N . LEU A 1 100 ? 3.992 -1.366 -0.233 1.00 97.00 100 LEU A N 1
ATOM 761 C CA . LEU A 1 100 ? 5.434 -1.503 -0.038 1.00 97.00 100 LEU A CA 1
ATOM 762 C C . LEU A 1 100 ? 5.932 -2.840 -0.574 1.00 97.00 100 LEU A C 1
ATOM 764 O O . LEU A 1 100 ? 6.847 -2.851 -1.391 1.00 97.00 100 LEU A O 1
ATOM 768 N N . ASP A 1 101 ? 5.264 -3.939 -0.228 1.00 96.06 101 ASP A N 1
ATOM 769 C CA . ASP A 1 101 ? 5.640 -5.279 -0.683 1.00 96.06 101 ASP A CA 1
ATOM 770 C C . ASP A 1 101 ? 5.650 -5.364 -2.221 1.00 96.06 101 ASP A C 1
ATOM 772 O O . ASP A 1 101 ? 6.533 -5.976 -2.824 1.00 96.06 101 ASP A O 1
ATOM 776 N N . ARG A 1 102 ? 4.692 -4.706 -2.892 1.00 93.69 102 ARG A N 1
ATOM 777 C CA . ARG A 1 102 ? 4.653 -4.615 -4.363 1.00 93.69 102 ARG A CA 1
ATOM 778 C C . ARG A 1 102 ? 5.822 -3.821 -4.934 1.00 93.69 102 ARG A C 1
ATOM 780 O O . ARG A 1 102 ? 6.337 -4.195 -5.985 1.00 93.69 102 ARG A O 1
ATOM 787 N N . LEU A 1 103 ? 6.205 -2.723 -4.286 1.00 91.00 103 LEU A N 1
ATOM 788 C CA . LEU A 1 103 ? 7.341 -1.906 -4.712 1.00 91.00 103 LEU A CA 1
ATOM 789 C C . LEU A 1 103 ? 8.665 -2.643 -4.502 1.00 91.00 103 LEU A C 1
ATOM 791 O O . LEU A 1 103 ? 9.523 -2.601 -5.377 1.00 91.00 103 LEU A O 1
ATOM 795 N N . GLU A 1 104 ? 8.808 -3.355 -3.388 1.00 90.88 104 GLU A N 1
ATOM 796 C CA . GLU A 1 104 ? 9.984 -4.177 -3.096 1.00 90.88 104 GLU A CA 1
ATOM 797 C C . GLU A 1 104 ? 10.096 -5.374 -4.051 1.00 90.88 104 GLU A C 1
ATOM 799 O O . GLU A 1 104 ? 11.187 -5.697 -4.523 1.00 90.88 104 GLU A O 1
ATOM 804 N N . ALA A 1 105 ? 8.970 -6.005 -4.394 1.00 88.56 105 ALA A N 1
ATOM 805 C CA . ALA A 1 105 ? 8.929 -7.106 -5.354 1.00 88.56 105 ALA A CA 1
ATOM 806 C C . ALA A 1 105 ? 9.142 -6.654 -6.812 1.00 88.56 105 ALA A C 1
ATOM 808 O O . ALA A 1 105 ? 9.489 -7.473 -7.669 1.00 88.56 105 ALA A O 1
ATOM 809 N N . ALA A 1 106 ? 8.930 -5.372 -7.123 1.00 83.69 106 ALA A N 1
ATOM 810 C CA . ALA A 1 106 ? 9.120 -4.827 -8.460 1.00 83.69 106 ALA A CA 1
ATOM 811 C C . ALA A 1 106 ? 10.617 -4.657 -8.775 1.00 83.69 106 ALA A C 1
ATOM 813 O O . ALA A 1 106 ? 11.189 -3.572 -8.679 1.00 83.69 106 ALA A O 1
ATOM 814 N N . ILE A 1 107 ? 11.263 -5.740 -9.208 1.00 72.94 107 ILE A N 1
ATOM 815 C CA . ILE A 1 107 ? 12.627 -5.688 -9.741 1.00 72.94 107 ILE A CA 1
ATOM 816 C C . ILE A 1 107 ? 12.592 -4.949 -11.083 1.00 72.94 107 ILE A C 1
ATOM 818 O O . ILE A 1 107 ? 12.117 -5.474 -12.094 1.00 72.94 107 ILE A O 1
ATOM 822 N N . ILE A 1 108 ? 13.123 -3.724 -11.108 1.00 74.94 108 ILE A N 1
ATOM 823 C CA . ILE A 1 108 ? 13.329 -2.966 -12.345 1.00 74.94 108 ILE A CA 1
ATOM 824 C C . ILE A 1 108 ? 14.417 -3.684 -13.143 1.00 74.94 108 ILE A C 1
ATOM 826 O O . ILE A 1 108 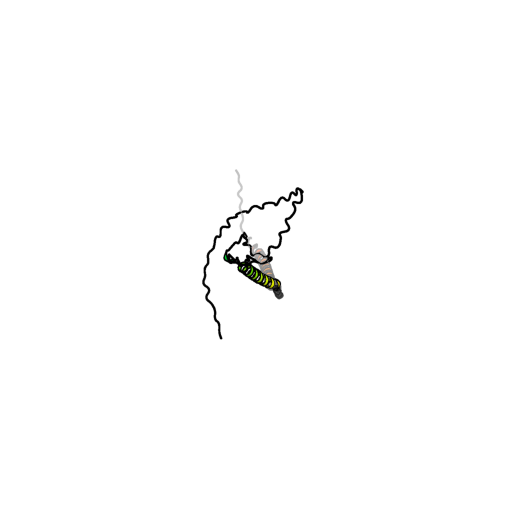? 15.609 -3.541 -12.874 1.00 74.94 108 ILE A O 1
ATOM 830 N N . THR A 1 109 ? 14.009 -4.489 -14.123 1.00 74.50 109 THR A N 1
ATOM 831 C CA . THR A 1 109 ? 14.964 -5.089 -15.055 1.00 74.50 109 THR A CA 1
ATOM 832 C C . THR A 1 109 ? 15.493 -3.969 -15.953 1.00 74.50 109 THR A C 1
ATOM 834 O O . THR A 1 109 ? 14.684 -3.267 -16.569 1.00 74.50 109 THR A O 1
ATOM 837 N N . PRO A 1 110 ? 16.818 -3.747 -16.023 1.00 79.81 110 PRO A N 1
ATOM 838 C CA . PRO A 1 110 ? 17.367 -2.725 -16.899 1.00 79.81 110 PRO A CA 1
ATOM 839 C C . PRO A 1 110 ? 16.991 -3.037 -18.356 1.00 79.81 110 PRO A C 1
ATOM 841 O O . PRO A 1 110 ? 16.926 -4.213 -18.734 1.00 79.81 110 PRO A O 1
ATOM 844 N N . PRO A 1 111 ? 16.734 -2.012 -19.187 1.00 81.38 111 PRO A N 1
ATOM 845 C CA . PRO A 1 111 ? 16.436 -2.232 -20.594 1.00 81.38 111 PRO A CA 1
ATOM 846 C C . PRO A 1 111 ? 17.613 -2.939 -21.272 1.00 81.38 111 PRO A C 1
ATOM 848 O O . PRO A 1 111 ? 18.776 -2.697 -20.938 1.00 81.38 111 PRO A O 1
ATOM 851 N N . LEU A 1 112 ? 17.306 -3.810 -22.238 1.00 84.06 112 LEU A N 1
ATOM 852 C CA . LEU A 1 112 ? 18.331 -4.465 -23.045 1.00 84.06 112 LEU A CA 1
ATOM 853 C C . LEU A 1 112 ? 19.206 -3.383 -23.709 1.00 84.06 112 LEU A C 1
ATOM 855 O O . LEU A 1 112 ? 18.653 -2.416 -24.246 1.00 84.06 112 LEU A O 1
ATOM 859 N N . PRO A 1 113 ? 20.547 -3.508 -23.675 1.00 85.06 113 PRO A N 1
ATOM 860 C CA . PRO A 1 113 ? 21.412 -2.550 -24.342 1.00 85.06 113 PRO A CA 1
ATOM 861 C C . PRO A 1 113 ? 21.084 -2.484 -25.842 1.00 85.06 113 PRO A C 1
ATOM 863 O O . PRO A 1 113 ? 20.683 -3.492 -26.434 1.00 85.06 113 PRO A O 1
ATOM 866 N N . PRO A 1 114 ? 21.247 -1.307 -26.470 1.00 86.19 114 PRO A N 1
ATOM 867 C CA . PRO A 1 114 ? 20.996 -1.151 -27.894 1.00 86.19 114 PRO A CA 1
ATOM 868 C C . PRO A 1 114 ? 21.906 -2.077 -28.707 1.00 86.19 114 PRO A C 1
ATOM 870 O O . PRO A 1 114 ? 23.059 -2.319 -28.343 1.00 86.19 114 PRO A O 1
ATOM 873 N N . ALA A 1 115 ? 21.382 -2.585 -29.823 1.00 86.56 115 ALA A N 1
ATOM 874 C CA . ALA A 1 115 ? 22.167 -3.386 -30.752 1.00 86.56 115 ALA A CA 1
ATOM 875 C C . ALA A 1 115 ? 23.381 -2.585 -31.268 1.00 86.56 115 ALA A C 1
ATOM 877 O O . ALA A 1 115 ? 23.272 -1.368 -31.460 1.00 86.56 115 ALA A O 1
ATOM 878 N N . PRO A 1 116 ? 24.531 -3.241 -31.506 1.00 85.75 116 PRO A N 1
ATOM 879 C CA . PRO A 1 116 ? 25.700 -2.575 -32.062 1.00 85.75 116 PRO A CA 1
ATOM 880 C C . PRO A 1 116 ? 25.374 -1.996 -33.443 1.00 85.75 116 PRO A C 1
ATOM 882 O O . PRO A 1 116 ? 24.715 -2.635 -34.266 1.00 85.75 116 PRO A O 1
ATOM 885 N N . VAL A 1 117 ? 25.835 -0.769 -33.685 1.00 84.06 117 VAL A N 1
ATOM 886 C CA . VAL A 1 117 ? 25.675 -0.092 -34.977 1.00 84.06 117 VAL A CA 1
ATOM 887 C C . VAL A 1 117 ? 26.456 -0.880 -36.037 1.00 84.06 117 VAL A C 1
ATOM 889 O O . VAL A 1 117 ? 27.609 -1.233 -35.780 1.00 84.06 117 VAL A O 1
ATOM 892 N N . PRO A 1 118 ? 25.869 -1.170 -37.213 1.00 85.12 118 PRO A N 1
ATOM 893 C CA . PRO A 1 118 ? 26.582 -1.864 -38.277 1.00 85.12 118 PRO A CA 1
ATOM 894 C C . PRO A 1 118 ? 27.787 -1.044 -38.746 1.00 85.12 118 PRO A C 1
ATOM 896 O O . PRO A 1 118 ? 27.706 0.177 -38.897 1.00 85.12 118 PRO A O 1
ATOM 899 N N . GLU A 1 119 ? 28.904 -1.724 -39.002 1.00 83.69 119 GLU A N 1
ATOM 900 C CA . GLU A 1 119 ? 30.089 -1.097 -39.579 1.00 83.69 119 GLU A CA 1
ATOM 901 C C . GLU A 1 119 ? 29.741 -0.531 -40.962 1.00 83.69 119 GLU A C 1
ATOM 903 O O . GLU A 1 119 ? 29.338 -1.254 -41.876 1.00 83.69 119 GLU A O 1
ATOM 908 N N . MET A 1 120 ? 29.857 0.789 -41.114 1.00 81.38 120 MET A N 1
ATOM 909 C CA . MET A 1 120 ? 29.610 1.442 -42.394 1.00 81.38 120 MET A CA 1
ATOM 910 C C . MET A 1 120 ? 30.721 1.071 -43.378 1.00 81.38 120 MET A C 1
ATOM 912 O O . MET A 1 120 ? 31.906 1.222 -43.074 1.00 81.38 120 MET A O 1
ATOM 916 N N . ALA A 1 121 ? 30.342 0.640 -44.582 1.00 81.44 121 ALA A N 1
ATOM 917 C CA . ALA A 1 121 ? 31.288 0.475 -45.676 1.00 81.44 121 ALA A CA 1
ATOM 918 C C . ALA A 1 121 ? 31.971 1.821 -45.959 1.00 81.44 121 ALA A C 1
ATOM 920 O O . ALA A 1 121 ? 31.308 2.832 -46.202 1.00 81.44 121 ALA A O 1
ATOM 921 N N . GLN A 1 122 ? 33.303 1.843 -45.904 1.00 81.44 122 GLN A N 1
ATOM 922 C CA . GLN A 1 122 ? 34.064 3.047 -46.215 1.00 81.44 122 GLN A CA 1
ATOM 923 C C . GLN A 1 122 ? 33.865 3.401 -47.687 1.00 81.44 122 GLN A C 1
ATOM 925 O O . GLN A 1 122 ? 33.938 2.534 -48.562 1.00 81.44 122 GLN A O 1
ATOM 930 N N . LEU A 1 123 ? 33.623 4.684 -47.962 1.00 83.94 123 LEU A N 1
ATOM 931 C CA . LEU A 1 123 ? 33.541 5.158 -49.335 1.00 83.94 123 LEU A CA 1
ATOM 932 C C . LEU A 1 123 ? 34.878 4.906 -50.050 1.00 83.94 123 LEU A C 1
ATOM 934 O O . LEU A 1 123 ? 35.943 5.075 -49.443 1.00 83.94 123 LEU A O 1
ATOM 938 N N . PRO A 1 124 ? 34.850 4.525 -51.339 1.00 84.38 124 PRO A N 1
ATOM 939 C CA . PRO A 1 124 ? 36.067 4.432 -52.128 1.00 84.38 124 PRO A CA 1
ATOM 940 C C . PRO A 1 124 ? 36.780 5.790 -52.147 1.00 84.38 124 PRO A C 1
ATOM 942 O O . PRO A 1 124 ? 36.148 6.847 -52.196 1.00 84.38 124 PRO A O 1
ATOM 945 N N . LYS A 1 125 ? 38.117 5.763 -52.104 1.00 86.25 125 LYS A N 1
ATOM 946 C CA . LYS A 1 125 ? 38.933 6.981 -52.179 1.00 86.25 125 LYS A CA 1
ATOM 947 C C . LYS A 1 125 ? 38.662 7.704 -53.502 1.00 86.25 125 LYS A C 1
ATOM 949 O O . LYS A 1 125 ? 38.525 7.061 -54.541 1.00 86.25 125 LYS A O 1
ATOM 954 N N . ALA A 1 126 ? 38.612 9.034 -53.460 1.00 87.06 126 ALA A N 1
ATOM 955 C CA . ALA A 1 126 ? 38.433 9.850 -54.655 1.00 87.06 126 ALA A CA 1
ATOM 956 C C . ALA A 1 126 ? 39.536 9.556 -55.691 1.00 87.06 126 ALA A C 1
ATOM 958 O O . ALA A 1 126 ? 40.720 9.529 -55.350 1.00 87.06 126 ALA A O 1
ATOM 959 N N . ASN A 1 127 ? 39.142 9.329 -56.947 1.00 91.62 127 ASN A N 1
ATOM 960 C CA . ASN A 1 127 ? 40.057 9.139 -58.072 1.00 91.62 127 ASN A CA 1
ATOM 961 C C . ASN A 1 127 ? 40.127 10.434 -58.899 1.00 91.62 127 ASN A C 1
ATOM 963 O O . ASN A 1 127 ? 39.091 10.947 -59.322 1.00 91.62 127 ASN A O 1
ATOM 967 N N . TYR A 1 128 ? 41.345 10.938 -59.124 1.00 94.75 128 TYR A N 1
ATOM 968 C CA . TYR A 1 128 ? 41.618 12.188 -59.844 1.00 94.75 128 TYR A CA 1
ATOM 969 C C . TYR A 1 128 ? 42.348 11.998 -61.184 1.00 94.75 128 TYR A C 1
ATOM 971 O O . TYR A 1 128 ? 42.811 12.972 -61.775 1.00 94.75 128 TYR A O 1
ATOM 979 N N . GLN A 1 129 ? 42.479 10.760 -61.669 1.00 93.56 129 GLN A N 1
ATOM 980 C CA . GLN A 1 129 ? 43.256 10.447 -62.875 1.00 93.56 129 GLN A CA 1
ATOM 981 C C . GLN A 1 129 ? 42.747 11.176 -64.124 1.00 93.56 129 GLN A C 1
ATOM 983 O O . GLN A 1 129 ? 43.540 11.656 -64.931 1.00 93.56 129 GLN A O 1
ATOM 988 N N . GLU A 1 130 ? 41.429 11.296 -64.290 1.00 93.25 130 GLU A N 1
ATOM 989 C CA . GLU A 1 130 ? 40.860 11.984 -65.450 1.00 93.25 130 GLU A CA 1
ATOM 990 C C . GLU A 1 130 ? 41.101 13.497 -65.379 1.00 93.25 130 GLU A C 1
ATOM 992 O O . GLU A 1 130 ? 41.441 14.131 -66.377 1.00 93.25 130 GLU A O 1
ATOM 997 N N . GLN A 1 131 ? 40.953 14.079 -64.190 1.00 94.75 131 GLN A N 1
ATOM 998 C CA . GLN A 1 131 ? 41.189 15.496 -63.937 1.00 94.75 131 GLN A CA 1
ATOM 999 C C . GLN A 1 131 ? 42.659 15.840 -64.184 1.00 94.75 131 GLN A C 1
ATOM 1001 O O . GLN A 1 131 ? 42.939 16.837 -64.843 1.00 94.75 131 GLN A O 1
ATOM 1006 N N . GLN A 1 132 ? 43.578 14.986 -63.732 1.00 95.38 132 GLN A N 1
ATOM 1007 C CA . GLN A 1 132 ? 45.011 15.110 -64.008 1.00 95.38 132 GLN A CA 1
ATOM 1008 C C . GLN A 1 132 ? 45.289 15.044 -65.512 1.00 95.38 132 GLN A C 1
ATOM 1010 O O . GLN A 1 132 ? 45.859 15.980 -66.060 1.00 95.38 132 GLN A O 1
ATOM 1015 N N . ALA A 1 133 ? 44.757 14.041 -66.218 1.00 96.00 133 ALA A N 1
ATOM 1016 C CA . ALA A 1 133 ? 44.934 13.932 -67.667 1.00 96.00 133 ALA A CA 1
ATOM 1017 C C . ALA A 1 133 ? 44.376 15.147 -68.438 1.00 96.00 133 ALA A C 1
ATOM 1019 O O . ALA A 1 133 ? 44.916 15.531 -69.477 1.00 96.00 133 ALA A O 1
ATOM 1020 N N . ARG A 1 134 ? 43.288 15.765 -67.958 1.00 96.38 134 ARG A N 1
ATOM 1021 C CA . ARG A 1 134 ? 42.743 17.004 -68.539 1.00 96.38 134 ARG A CA 1
ATOM 1022 C C . ARG A 1 134 ? 43.669 18.197 -68.307 1.00 96.38 134 ARG A C 1
ATOM 1024 O O . ARG A 1 134 ? 43.858 18.979 -69.236 1.00 96.38 134 ARG A O 1
ATOM 1031 N N . ILE A 1 135 ? 44.237 18.323 -67.106 1.00 96.31 135 ILE A N 1
ATOM 1032 C CA . ILE A 1 135 ? 45.220 19.365 -66.777 1.00 96.31 135 ILE A CA 1
ATOM 1033 C C . ILE A 1 135 ? 46.457 19.205 -67.664 1.00 96.31 135 ILE A C 1
ATOM 1035 O O . ILE A 1 135 ? 46.846 20.166 -68.319 1.00 96.31 135 ILE A O 1
ATOM 1039 N N . ASP A 1 136 ? 47.005 17.995 -67.778 1.00 96.62 136 ASP A N 1
ATOM 1040 C CA . ASP A 1 136 ? 48.210 17.726 -68.572 1.00 96.62 136 ASP A CA 1
ATOM 1041 C C . ASP A 1 136 ? 48.010 18.070 -70.053 1.00 96.62 136 ASP A C 1
ATOM 1043 O O . ASP A 1 136 ? 48.853 18.714 -70.676 1.00 96.62 136 ASP A O 1
ATOM 1047 N N . ARG A 1 137 ? 46.851 17.708 -70.622 1.00 95.12 137 ARG A N 1
ATOM 1048 C CA . ARG A 1 137 ? 46.494 18.090 -71.999 1.00 95.12 137 ARG A CA 1
ATOM 1049 C C . ARG A 1 137 ? 46.380 19.601 -72.163 1.00 95.12 137 ARG A C 1
ATOM 1051 O O . ARG A 1 137 ? 46.813 20.133 -73.179 1.00 95.12 137 ARG A O 1
ATOM 1058 N N . ALA A 1 138 ? 45.773 20.287 -71.196 1.00 95.31 138 ALA A N 1
ATOM 1059 C CA . ALA A 1 138 ? 45.650 21.737 -71.241 1.00 95.31 138 ALA A CA 1
ATOM 1060 C C . ALA A 1 138 ? 47.027 22.413 -71.170 1.00 95.31 138 ALA A C 1
ATOM 1062 O O . ALA A 1 138 ? 47.279 23.327 -71.948 1.00 95.31 138 ALA A O 1
ATOM 1063 N N . LEU A 1 139 ? 47.923 21.923 -70.307 1.00 96.31 139 LEU A N 1
ATOM 1064 C CA . LEU A 1 139 ? 49.299 22.410 -70.200 1.00 96.31 139 LEU A CA 1
ATOM 1065 C C . LEU A 1 139 ? 50.074 22.215 -71.506 1.00 96.31 139 LEU A C 1
ATOM 1067 O O . LEU A 1 139 ? 50.652 23.173 -72.009 1.00 96.31 139 LEU A O 1
ATOM 1071 N N . ALA A 1 140 ? 50.014 21.020 -72.100 1.00 94.62 140 ALA A N 1
ATOM 1072 C CA . ALA A 1 140 ? 50.662 20.749 -73.384 1.00 94.62 140 ALA A CA 1
ATOM 1073 C C . ALA A 1 140 ? 50.132 21.668 -74.499 1.00 94.62 140 ALA A C 1
ATOM 1075 O O . ALA A 1 140 ? 50.900 22.195 -75.300 1.00 94.62 140 ALA A O 1
ATOM 1076 N N . ASN A 1 141 ? 48.819 21.915 -74.533 1.00 92.56 141 ASN A N 1
ATOM 1077 C CA . ASN A 1 141 ? 48.236 22.839 -75.502 1.00 92.56 141 ASN A CA 1
ATOM 1078 C C . ASN A 1 141 ? 48.751 24.271 -75.295 1.00 92.56 141 ASN A C 1
ATOM 1080 O O . ASN A 1 141 ? 49.132 24.909 -76.273 1.00 92.56 141 ASN A O 1
ATOM 1084 N N . VAL A 1 142 ? 48.809 24.760 -74.051 1.00 94.56 142 VAL A N 1
ATOM 1085 C CA . VAL A 1 142 ? 49.357 26.092 -73.742 1.00 94.56 142 VAL A CA 1
ATOM 1086 C C . VAL A 1 142 ? 50.804 26.200 -74.223 1.00 94.56 142 VAL A C 1
ATOM 1088 O O . VAL A 1 142 ? 51.110 27.112 -74.986 1.00 94.56 142 VAL A O 1
ATOM 1091 N N . GLU A 1 143 ? 51.651 25.223 -73.899 1.00 92.69 143 GLU A N 1
ATOM 1092 C CA . GLU A 1 143 ? 53.052 25.187 -74.334 1.00 92.69 143 GLU A CA 1
ATOM 1093 C C . GLU A 1 143 ? 53.177 25.243 -75.870 1.00 92.69 143 GLU A C 1
ATOM 1095 O O . GLU A 1 143 ? 53.910 26.071 -76.413 1.00 92.69 143 GLU A O 1
ATOM 1100 N N . THR A 1 144 ? 52.392 24.445 -76.604 1.00 90.62 144 THR A N 1
ATOM 1101 C CA . THR A 1 144 ? 52.408 24.503 -78.079 1.00 90.62 144 THR A CA 1
ATOM 1102 C C . THR A 1 144 ? 51.944 25.853 -78.631 1.00 90.62 144 THR A C 1
ATOM 1104 O O . THR A 1 144 ? 52.502 26.336 -79.619 1.00 90.62 144 THR A O 1
ATOM 1107 N N . THR A 1 145 ? 50.951 26.493 -78.001 1.00 89.62 145 THR A N 1
ATOM 1108 C CA . THR A 1 145 ? 50.491 27.825 -78.419 1.00 89.62 145 THR A CA 1
ATOM 1109 C C . THR A 1 145 ? 51.519 28.910 -78.121 1.00 89.62 145 THR A C 1
ATOM 1111 O O . THR A 1 145 ? 51.688 29.807 -78.942 1.00 89.62 145 THR A O 1
ATOM 1114 N N . GLU A 1 146 ? 52.239 28.817 -77.002 1.00 85.38 146 GLU A N 1
ATOM 1115 C CA . GLU A 1 146 ? 53.314 29.749 -76.654 1.00 85.38 146 GLU A CA 1
ATOM 1116 C C . GLU A 1 146 ? 54.449 29.688 -77.682 1.00 85.38 146 GLU A C 1
ATOM 1118 O O . GLU A 1 146 ? 54.890 30.733 -78.168 1.00 85.38 146 GLU A O 1
ATOM 1123 N N . PHE A 1 147 ? 54.850 28.484 -78.105 1.00 82.25 147 PHE A N 1
ATOM 1124 C CA . PHE A 1 147 ? 55.832 28.319 -79.180 1.00 82.25 147 PHE A CA 1
ATOM 1125 C C . PHE A 1 147 ? 55.342 28.890 -80.519 1.00 82.25 147 PHE A C 1
ATOM 1127 O O . PHE A 1 147 ? 56.063 29.653 -81.161 1.00 82.25 147 PHE A O 1
ATOM 1134 N N . ALA A 1 148 ? 54.099 28.605 -80.919 1.00 82.25 148 ALA A N 1
ATOM 1135 C CA . ALA A 1 148 ? 53.537 29.139 -82.163 1.00 82.25 148 ALA A CA 1
ATOM 1136 C C . ALA A 1 148 ? 53.433 30.679 -82.160 1.00 82.25 148 ALA A C 1
ATOM 1138 O O . ALA A 1 148 ? 53.642 31.327 -83.190 1.00 82.25 148 ALA A O 1
ATOM 1139 N N . VAL A 1 149 ? 53.125 31.283 -81.007 1.00 84.06 149 VAL A N 1
ATOM 1140 C CA . VAL A 1 149 ? 53.122 32.744 -80.841 1.00 84.06 149 VAL A CA 1
ATOM 1141 C C . VAL A 1 149 ? 54.543 33.309 -80.927 1.00 84.06 149 VAL A C 1
ATOM 1143 O O . VAL A 1 149 ? 54.742 34.326 -81.594 1.00 84.06 149 VAL A O 1
ATOM 1146 N N . ALA A 1 150 ? 55.539 32.655 -80.323 1.00 75.88 150 ALA A N 1
ATOM 1147 C CA . ALA A 1 150 ? 56.938 33.082 -80.403 1.00 75.88 150 ALA A CA 1
ATOM 1148 C C . ALA A 1 150 ? 57.477 33.065 -81.849 1.00 75.88 150 ALA A C 1
ATOM 1150 O O . ALA A 1 150 ? 58.126 34.026 -82.275 1.00 75.88 150 ALA A O 1
ATOM 1151 N N . ASP A 1 151 ? 57.143 32.036 -82.633 1.00 73.06 151 ASP A N 1
ATOM 1152 C CA . ASP A 1 151 ? 57.514 31.948 -84.052 1.00 73.06 151 ASP A CA 1
ATOM 1153 C C . ASP A 1 151 ? 56.850 33.051 -84.896 1.00 73.06 151 ASP A C 1
ATOM 1155 O O . ASP A 1 151 ? 57.501 33.684 -85.735 1.00 73.06 151 ASP A O 1
ATOM 1159 N N . ASN A 1 152 ? 55.573 33.353 -84.638 1.00 72.75 152 ASN A N 1
ATOM 1160 C CA . ASN A 1 152 ? 54.842 34.427 -85.323 1.00 72.75 152 ASN A CA 1
ATOM 1161 C C . ASN A 1 152 ? 55.420 35.829 -85.005 1.00 72.75 152 ASN A C 1
ATOM 1163 O O . ASN A 1 152 ? 55.503 36.705 -85.873 1.00 72.75 152 ASN A O 1
ATOM 1167 N N . CYS A 1 153 ? 55.915 36.037 -83.782 1.00 61.25 153 CYS A N 1
ATOM 1168 C CA . CYS A 1 153 ? 56.583 37.282 -83.384 1.00 61.25 153 CYS A CA 1
ATOM 1169 C C . CYS A 1 153 ? 57.945 37.491 -84.077 1.00 61.25 153 CYS A C 1
ATOM 1171 O O . CYS A 1 153 ? 58.299 38.629 -84.382 1.00 61.25 153 CYS A O 1
ATOM 1173 N N . ASN A 1 154 ? 58.687 36.427 -84.406 1.00 60.81 154 ASN A N 1
ATOM 1174 C CA . ASN A 1 154 ? 59.946 36.544 -85.158 1.00 60.81 154 ASN A CA 1
ATOM 1175 C C . ASN A 1 154 ? 59.740 36.871 -86.651 1.00 60.81 154 ASN A C 1
ATOM 1177 O O . ASN A 1 154 ? 60.591 37.520 -87.260 1.00 60.81 154 ASN A O 1
ATOM 1181 N N . GLY A 1 155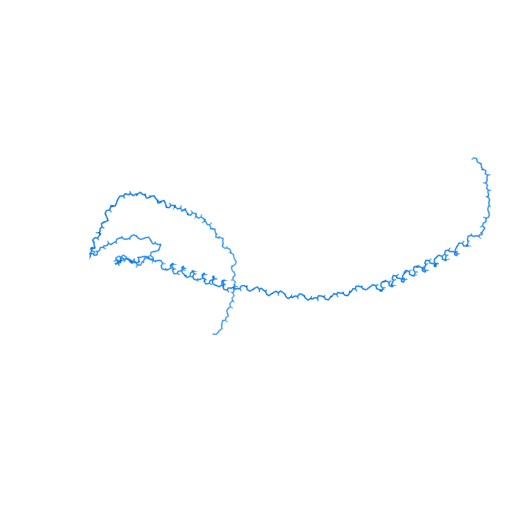 ? 58.605 36.480 -87.244 1.00 57.88 155 GLY A N 1
ATOM 1182 C CA . GLY A 1 155 ? 58.288 36.762 -88.652 1.00 57.88 155 GLY A CA 1
ATOM 1183 C C . GLY A 1 155 ? 57.839 38.202 -88.947 1.00 57.88 155 GLY A C 1
ATOM 1184 O O . GLY A 1 155 ? 57.934 38.661 -90.084 1.00 57.88 155 GLY A O 1
ATOM 1185 N N . SER A 1 156 ? 57.370 38.943 -87.939 1.00 52.34 156 SER A N 1
ATOM 1186 C CA . SER A 1 156 ? 56.803 40.294 -88.105 1.00 52.34 156 SER A CA 1
ATOM 1187 C C . SER A 1 156 ? 57.818 41.436 -87.929 1.00 52.34 156 SER A C 1
ATOM 1189 O O . SER A 1 156 ? 57.531 42.572 -88.306 1.00 52.34 156 SER A O 1
ATOM 1191 N N . ILE A 1 157 ? 59.038 41.151 -87.456 1.00 49.56 157 ILE A N 1
ATOM 1192 C CA . ILE A 1 157 ? 60.108 42.155 -87.281 1.00 49.56 157 ILE A CA 1
ATOM 1193 C C . ILE A 1 157 ? 60.801 42.514 -88.619 1.00 49.56 157 ILE A C 1
ATOM 1195 O O . ILE A 1 157 ? 61.451 43.552 -88.731 1.00 49.56 157 ILE A O 1
ATOM 1199 N N . SER A 1 158 ? 60.614 41.730 -89.688 1.00 50.03 158 SER A N 1
ATOM 1200 C CA . SER A 1 158 ? 61.328 41.908 -90.968 1.00 50.03 158 SER A CA 1
ATOM 1201 C C . SER A 1 158 ? 60.732 42.951 -91.935 1.00 50.03 158 SER A C 1
ATOM 1203 O O . SER A 1 158 ? 61.269 43.128 -93.028 1.00 50.03 158 SER A O 1
ATOM 1205 N N . VAL A 1 159 ? 59.639 43.644 -91.580 1.00 52.06 159 VAL A N 1
ATOM 1206 C CA . VAL A 1 159 ? 58.928 44.573 -92.497 1.00 52.06 159 VAL A CA 1
ATOM 1207 C C . VAL A 1 159 ? 59.249 46.058 -92.236 1.00 52.06 159 VAL A C 1
ATOM 1209 O O . VAL A 1 15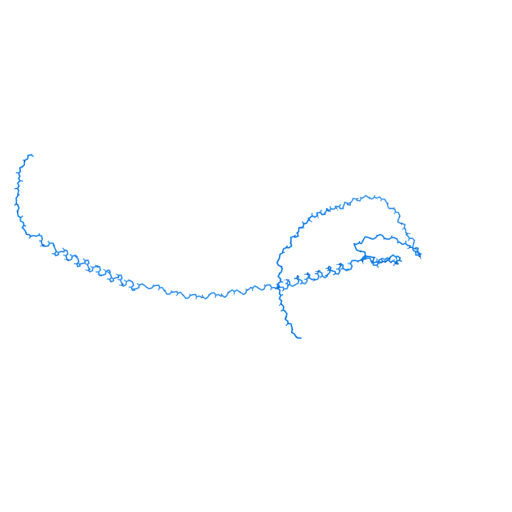9 ? 58.886 46.924 -93.030 1.00 52.06 159 VAL A O 1
ATOM 1212 N N . LEU A 1 160 ? 60.014 46.388 -91.191 1.00 49.88 160 LEU A N 1
ATOM 1213 C CA . LEU A 1 160 ? 60.458 47.765 -90.923 1.00 49.88 160 LEU A CA 1
ATOM 1214 C C . LEU A 1 160 ? 61.818 48.050 -91.570 1.00 49.88 160 LEU A C 1
ATOM 1216 O O . LEU A 1 160 ? 62.838 48.177 -90.900 1.00 49.88 160 LEU A O 1
ATOM 1220 N N . GLY A 1 161 ? 61.843 48.152 -92.899 1.00 50.41 161 GLY A N 1
ATOM 1221 C CA . GLY A 1 161 ? 63.077 48.483 -93.608 1.00 50.41 161 GLY A CA 1
ATOM 1222 C C . GLY A 1 161 ? 62.879 48.870 -95.065 1.00 50.41 161 GLY A C 1
ATOM 1223 O O . GLY A 1 161 ? 63.227 48.080 -95.940 1.00 50.41 161 GLY A O 1
ATOM 1224 N N . ARG A 1 162 ? 62.358 50.082 -95.332 1.00 48.47 162 ARG A N 1
ATOM 1225 C CA . ARG A 1 162 ? 62.654 50.855 -96.559 1.00 48.47 162 ARG A CA 1
ATOM 1226 C C . ARG A 1 162 ? 62.083 52.291 -96.531 1.00 48.47 162 ARG A C 1
ATOM 1228 O O . ARG A 1 162 ? 60.875 52.464 -96.592 1.00 48.47 162 ARG A O 1
ATOM 1235 N N . ASN A 1 163 ? 63.006 53.265 -96.599 1.00 45.66 163 ASN A N 1
ATOM 1236 C CA . ASN A 1 163 ? 62.882 54.658 -97.092 1.00 45.66 163 ASN A CA 1
ATOM 1237 C C . ASN A 1 163 ? 62.093 55.644 -96.190 1.00 45.66 163 ASN A C 1
ATOM 1239 O O . ASN A 1 163 ? 61.039 55.301 -95.687 1.00 45.66 163 ASN A O 1
ATOM 1243 N N . SER A 1 164 ? 62.506 56.891 -95.928 1.00 46.72 164 SER A N 1
ATOM 1244 C CA . SER A 1 164 ? 63.332 57.827 -96.702 1.00 46.72 164 SER A CA 1
ATOM 1245 C C . SER A 1 164 ? 64.037 58.884 -95.827 1.00 46.72 164 SER A C 1
ATOM 1247 O O . SER A 1 164 ? 63.611 59.204 -94.723 1.00 46.72 164 SER A O 1
ATOM 1249 N N . ALA A 1 165 ? 65.104 59.437 -96.401 1.00 44.56 165 ALA A N 1
ATOM 1250 C CA . ALA A 1 165 ? 66.023 60.466 -95.925 1.00 44.56 165 ALA A CA 1
ATOM 1251 C C . ALA A 1 165 ? 65.413 61.855 -95.584 1.00 44.56 165 ALA A C 1
ATOM 1253 O O . ALA A 1 165 ? 64.518 62.298 -96.292 1.00 44.56 165 ALA A O 1
ATOM 1254 N N . TYR A 1 166 ? 65.976 62.491 -94.531 1.00 43.00 166 TYR A N 1
ATOM 1255 C CA . TYR A 1 166 ? 66.478 63.886 -94.333 1.00 43.00 166 TYR A CA 1
ATOM 1256 C C . TYR A 1 166 ? 65.754 65.107 -94.979 1.00 43.00 166 TYR A C 1
ATOM 1258 O O . TYR A 1 166 ? 65.236 64.967 -96.080 1.00 43.00 166 TYR A O 1
ATOM 1266 N N . PRO A 1 167 ? 65.808 66.345 -94.401 1.00 55.62 167 PRO A N 1
ATOM 1267 C CA . PRO A 1 167 ? 67.031 66.925 -93.826 1.00 55.62 167 PRO A CA 1
ATOM 1268 C C . PRO A 1 167 ? 66.932 67.827 -92.579 1.00 55.62 167 PRO A C 1
ATOM 1270 O O . PRO A 1 167 ? 65.880 68.267 -92.132 1.00 55.62 167 PRO A O 1
ATOM 1273 N N . LEU A 1 168 ? 68.137 68.064 -92.049 1.00 63.03 168 LEU A N 1
ATOM 1274 C CA . LEU A 1 168 ? 68.549 69.070 -91.074 1.00 63.03 168 LEU A CA 1
ATOM 1275 C C . LEU A 1 168 ? 68.074 70.483 -91.446 1.00 63.03 168 LEU A C 1
ATOM 1277 O O . LEU A 1 168 ? 68.272 70.898 -92.585 1.00 63.03 168 LEU A O 1
ATOM 1281 N N . ASP A 1 169 ? 67.653 71.266 -90.450 1.00 50.44 169 ASP A N 1
ATOM 1282 C CA . ASP A 1 169 ? 68.004 72.686 -90.419 1.00 50.44 169 ASP A CA 1
ATOM 1283 C C . ASP A 1 169 ? 68.351 73.136 -88.993 1.00 50.44 169 ASP A C 1
ATOM 1285 O O . ASP A 1 169 ? 67.782 72.696 -87.991 1.00 50.44 169 ASP A O 1
ATOM 1289 N N . ARG A 1 170 ? 69.392 73.954 -88.936 1.00 55.38 170 ARG A N 1
ATOM 1290 C CA . ARG A 1 170 ? 70.257 74.293 -87.815 1.00 55.38 170 ARG A CA 1
ATOM 1291 C C . ARG A 1 170 ? 70.357 75.808 -87.817 1.00 55.38 170 ARG A C 1
ATOM 1293 O O . ARG A 1 170 ? 71.112 76.325 -88.626 1.00 55.38 170 ARG A O 1
ATOM 1300 N N . SER A 1 171 ? 69.712 76.516 -86.894 1.00 46.69 171 SER A N 1
ATOM 1301 C CA . SER A 1 171 ? 70.038 77.926 -86.597 1.00 46.69 171 SER A CA 1
ATOM 1302 C C . SER A 1 171 ? 69.152 78.442 -85.457 1.00 46.69 171 SER A C 1
ATOM 1304 O O . SER A 1 171 ? 67.959 78.623 -85.648 1.00 46.69 171 SER A O 1
ATOM 1306 N N . LYS A 1 172 ? 69.680 78.519 -84.227 1.00 52.19 172 LYS A N 1
ATOM 1307 C CA . LYS A 1 172 ? 70.018 79.775 -83.516 1.00 52.19 172 LYS A CA 1
ATOM 1308 C C . LYS A 1 172 ? 68.851 80.762 -83.323 1.00 52.19 172 LYS A C 1
ATOM 1310 O O . LYS A 1 172 ? 68.467 81.435 -84.272 1.00 52.19 172 LYS A O 1
ATOM 1315 N N . SER A 1 173 ? 68.459 80.988 -82.069 1.00 43.91 173 SER A N 1
ATOM 1316 C CA . SER A 1 173 ? 68.807 82.188 -81.283 1.00 43.91 173 SER A CA 1
ATOM 1317 C C . SER A 1 173 ? 68.411 81.994 -79.825 1.00 43.91 173 SER A C 1
ATOM 1319 O O . SER A 1 173 ? 67.508 81.171 -79.573 1.00 43.91 173 SER A O 1
#

Radius of gyration: 59.82 Å; chains: 1; bounding box: 97×96×152 Å

Secondary structure (DSSP, 8-state):
--------------------------------------PPPP------S----------SSGGGB---TT----TT--SB--HHHHHHHHHHHHHHHHHHHHHHH---PPPPPPPPPPPPPPPPPPP-HHHHHHHHHHHHHHHHHHHHHHHHHHHSGGG--------------